Protein AF-Q4RBC7-F1 (afdb_monomer_lite)

Foldseek 3Di:
DLLVVLVVVQVVCCVPVNNVSNLVSLVVCLVPDPLVSNLVSLLVNLVSCVVVVNNVVSLVSLLVNLLSAQCVPNVVSLVSVLVSCVVPNDPVSNVVSVVSNVVSNVVVVVVVVVVVVVVVVVVVVVVPD

InterPro domains:
  IPR011990 Tetratricopeptide-like helical domain superfamily [G3DSA:1.25.40.10] (3-126)
  IPR011990 Tetratricopeptide-like helical domain superfamily [SSF48452] (22-99)
  IPR045075 Pre-mRNA-splicing factor Syf1-like [PTHR11246] (4-116)
  IPR055430 Pre-mRNA-splicing factor Syf1/CRNKL1-like, C-terminal HAT-repeats domain [PF23231] (1-124)

Organism: Tetraodon nigroviridis (NCBI:txid99883)

pLDDT: mean 92.46, std 9.61, range [46.31, 98.44]

Sequence (129 aa):
ERHHMFNIDIKRAAEIYGVTYTREIYQKAIEVLPDEHARDMCLRFSDMESKLGEIDRARAIYSYCSQICDPRVTATFWQTWKEFEIRHGNEDTIREMLRIKRSVQATYNTQVNFMSSQMLKATTSSTGT

Secondary structure (DSSP, 8-state):
-HHHHHHHHHHHHHHHH-GGGHHHHHHHHHHHS-HHHHHHHHHHHHHHHHHTT-HHHHHHHHHHHGGG--TTT-HHHHHHHHHHHHHH--HHHHHHHHHHHHHHHHHHHHHHHHHHHHHHHHHHHHT--

Structure (mmCIF, N/CA/C/O backbone):
data_AF-Q4RBC7-F1
#
_entry.id   AF-Q4RBC7-F1
#
loop_
_atom_site.group_PDB
_atom_site.id
_atom_site.type_symbol
_atom_site.label_atom_id
_atom_site.label_alt_id
_atom_site.label_comp_id
_atom_site.label_asym_id
_atom_site.label_entity_id
_atom_site.label_seq_id
_atom_site.pdbx_PDB_ins_code
_atom_site.Cartn_x
_atom_site.Cartn_y
_atom_site.Cartn_z
_atom_site.occupancy
_atom_site.B_iso_or_equiv
_atom_site.auth_seq_id
_atom_site.auth_comp_id
_atom_site.auth_asym_id
_atom_site.auth_atom_id
_atom_site.pdbx_PDB_model_num
ATOM 1 N N . GLU A 1 1 ? 16.773 -11.878 10.637 1.00 78.88 1 GLU A N 1
ATOM 2 C CA . GLU A 1 1 ? 16.959 -12.927 9.604 1.00 78.88 1 GLU A CA 1
ATOM 3 C C . GLU A 1 1 ? 16.106 -12.734 8.343 1.00 78.88 1 GLU A C 1
ATOM 5 O O . GLU A 1 1 ? 16.631 -12.213 7.367 1.00 78.88 1 GLU A O 1
ATOM 10 N N . ARG A 1 2 ? 14.800 -13.062 8.322 1.00 87.19 2 ARG A N 1
ATOM 11 C CA . ARG A 1 2 ? 14.004 -13.064 7.065 1.00 87.19 2 ARG A CA 1
ATOM 12 C C . ARG A 1 2 ? 13.857 -11.695 6.388 1.00 87.19 2 ARG A C 1
ATOM 14 O O . ARG A 1 2 ? 14.072 -11.591 5.188 1.00 87.19 2 ARG A O 1
ATOM 21 N N . HIS A 1 3 ? 13.557 -10.641 7.150 1.00 89.75 3 HIS A N 1
ATOM 22 C CA . HIS A 1 3 ? 13.470 -9.272 6.619 1.00 89.75 3 HIS A CA 1
ATOM 23 C C . HIS A 1 3 ? 14.791 -8.810 5.977 1.00 89.75 3 HIS A C 1
ATOM 25 O O . HIS A 1 3 ? 14.796 -8.189 4.917 1.00 89.75 3 HIS A O 1
ATOM 31 N N . HIS A 1 4 ? 15.929 -9.144 6.591 1.00 92.88 4 HIS A N 1
ATOM 32 C CA . HIS A 1 4 ? 17.243 -8.798 6.052 1.00 92.88 4 HIS A CA 1
ATOM 33 C C . HIS A 1 4 ? 17.533 -9.538 4.739 1.00 92.88 4 HIS A C 1
ATOM 35 O O . HIS A 1 4 ? 18.005 -8.915 3.791 1.00 92.88 4 HIS A O 1
ATOM 41 N N . MET A 1 5 ? 17.167 -10.823 4.653 1.00 94.25 5 MET A N 1
ATOM 42 C CA . MET A 1 5 ? 17.298 -11.605 3.420 1.00 94.25 5 MET A CA 1
ATOM 43 C C . MET A 1 5 ? 16.509 -10.978 2.265 1.00 94.25 5 MET A C 1
ATOM 45 O O . MET A 1 5 ? 17.089 -10.705 1.220 1.00 94.25 5 MET A O 1
ATOM 49 N N . PHE A 1 6 ? 15.234 -10.629 2.482 1.00 95.88 6 PHE A N 1
ATOM 50 C CA . PHE A 1 6 ? 14.428 -9.965 1.450 1.00 95.8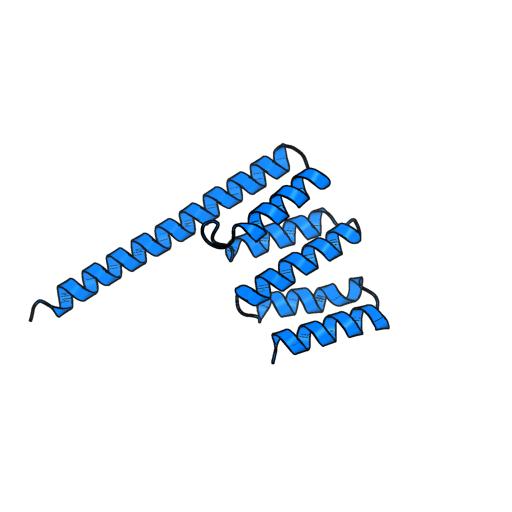8 6 PHE A CA 1
ATOM 51 C C . PHE A 1 6 ? 15.049 -8.652 0.969 1.00 95.88 6 PHE A C 1
ATOM 53 O O . PHE A 1 6 ? 15.010 -8.353 -0.218 1.00 95.88 6 PHE A O 1
ATOM 60 N N . ASN A 1 7 ? 15.666 -7.877 1.862 1.00 94.62 7 ASN A N 1
ATOM 61 C CA . ASN A 1 7 ? 16.353 -6.648 1.471 1.00 94.62 7 ASN A CA 1
ATOM 62 C C . ASN A 1 7 ? 17.559 -6.904 0.560 1.00 94.62 7 ASN A C 1
ATOM 64 O O . ASN A 1 7 ? 17.760 -6.167 -0.408 1.00 94.62 7 ASN A O 1
ATOM 68 N N . ILE A 1 8 ? 18.344 -7.943 0.853 1.00 96.25 8 ILE A N 1
ATOM 69 C CA . ILE A 1 8 ? 19.460 -8.361 -0.002 1.00 96.25 8 ILE A CA 1
ATOM 70 C C . ILE A 1 8 ? 18.930 -8.849 -1.353 1.00 96.25 8 ILE A C 1
ATOM 72 O O . ILE A 1 8 ? 19.448 -8.435 -2.390 1.00 96.25 8 ILE A O 1
ATOM 76 N N . ASP A 1 9 ? 17.882 -9.674 -1.345 1.00 94.31 9 ASP A N 1
ATOM 77 C CA . ASP A 1 9 ? 17.290 -10.248 -2.553 1.00 94.31 9 ASP A CA 1
ATOM 78 C C . ASP A 1 9 ? 16.700 -9.170 -3.463 1.00 94.31 9 ASP A C 1
ATOM 80 O O . ASP A 1 9 ? 16.978 -9.174 -4.658 1.00 94.31 9 ASP A O 1
ATOM 84 N N . ILE A 1 10 ? 15.962 -8.201 -2.909 1.00 96.19 10 ILE A N 1
ATOM 85 C CA . ILE A 1 10 ? 15.418 -7.060 -3.661 1.00 96.19 10 ILE A CA 1
ATOM 86 C C . ILE A 1 10 ? 16.551 -6.264 -4.308 1.00 96.19 10 ILE A C 1
ATOM 88 O O . ILE A 1 10 ? 16.485 -5.965 -5.499 1.00 96.19 10 ILE A O 1
ATOM 92 N N . LYS A 1 11 ? 17.602 -5.938 -3.544 1.00 95.56 11 LYS A N 1
ATOM 93 C CA . LYS A 1 11 ? 18.735 -5.161 -4.059 1.00 95.56 11 LYS A CA 1
ATOM 94 C C . LYS A 1 11 ? 19.437 -5.901 -5.197 1.00 95.56 11 LYS A C 1
ATOM 96 O O . LYS A 1 11 ? 19.624 -5.340 -6.272 1.00 95.56 11 LYS A O 1
ATOM 101 N N . ARG A 1 12 ? 19.769 -7.175 -4.983 1.00 96.12 12 ARG A N 1
ATOM 102 C CA . ARG A 1 12 ? 20.446 -8.010 -5.980 1.00 96.12 12 ARG A CA 1
ATOM 103 C C . ARG A 1 12 ? 19.584 -8.219 -7.224 1.00 96.12 12 ARG A C 1
ATOM 105 O O . ARG A 1 12 ? 20.087 -8.131 -8.338 1.00 96.12 12 ARG A O 1
ATOM 112 N N . ALA A 1 13 ? 18.294 -8.487 -7.051 1.00 95.44 13 ALA A N 1
ATOM 113 C CA . ALA A 1 13 ? 17.375 -8.672 -8.164 1.00 95.44 13 ALA A CA 1
ATOM 114 C C . ALA A 1 13 ? 17.211 -7.394 -8.993 1.00 95.44 13 ALA A C 1
ATOM 116 O O . ALA A 1 13 ? 17.225 -7.470 -10.219 1.00 95.44 13 ALA A O 1
ATOM 117 N N . ALA A 1 14 ? 17.127 -6.229 -8.342 1.00 95.50 14 ALA A N 1
ATOM 118 C CA . ALA A 1 14 ? 17.084 -4.944 -9.029 1.00 95.50 14 ALA A CA 1
ATOM 119 C C . ALA A 1 14 ? 18.354 -4.687 -9.857 1.00 95.50 14 ALA A C 1
ATOM 121 O O . ALA A 1 14 ? 18.251 -4.190 -10.975 1.00 95.50 14 ALA A O 1
ATOM 122 N N . GLU A 1 15 ? 19.530 -5.047 -9.329 1.00 95.38 15 GLU A N 1
ATOM 123 C CA . GLU A 1 15 ? 20.824 -4.879 -10.005 1.00 95.38 15 GLU A CA 1
ATOM 124 C C . GLU A 1 15 ? 21.004 -5.826 -11.205 1.00 95.38 15 GLU A C 1
ATOM 126 O O . GLU A 1 15 ? 21.527 -5.408 -12.234 1.00 95.38 15 GLU A O 1
ATOM 131 N N . ILE A 1 16 ? 20.575 -7.090 -11.093 1.00 95.62 16 ILE A N 1
ATOM 132 C CA . ILE A 1 16 ? 20.821 -8.118 -12.122 1.00 95.62 16 ILE A CA 1
ATOM 133 C C . ILE A 1 16 ? 19.708 -8.162 -13.175 1.00 95.62 16 ILE A C 1
ATOM 135 O O . ILE A 1 16 ? 19.985 -8.282 -14.367 1.00 95.62 16 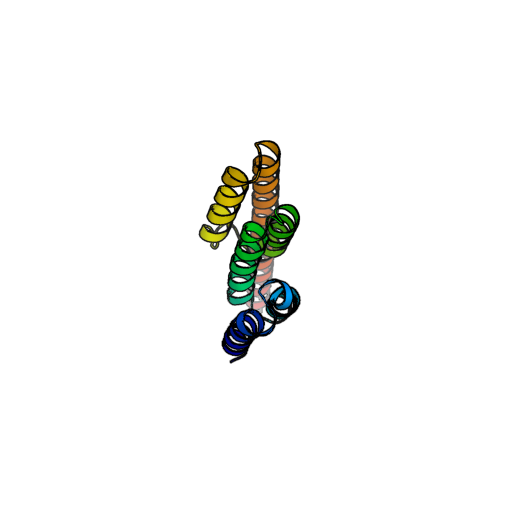ILE A O 1
ATOM 139 N N . TYR A 1 17 ? 18.449 -8.101 -12.740 1.00 94.50 17 TYR A N 1
ATOM 140 C CA . TYR A 1 17 ? 17.276 -8.364 -13.583 1.00 94.50 17 TYR A CA 1
ATOM 141 C C . TYR A 1 17 ? 16.404 -7.124 -13.805 1.00 94.50 17 TYR A C 1
ATOM 143 O O . TYR A 1 17 ? 15.479 -7.155 -14.615 1.00 94.50 17 TYR A O 1
ATOM 151 N N . GLY A 1 18 ? 16.698 -6.027 -13.106 1.00 93.56 18 GLY A N 1
ATOM 152 C CA . GLY A 1 18 ? 15.920 -4.799 -13.149 1.00 93.56 18 GLY A CA 1
ATOM 153 C C . GLY A 1 18 ? 14.818 -4.741 -12.091 1.00 93.56 18 GLY A C 1
ATOM 154 O O . GLY A 1 18 ? 14.389 -5.734 -11.501 1.00 93.56 18 GLY A O 1
ATOM 155 N N . VAL A 1 19 ? 14.343 -3.522 -11.845 1.00 93.19 19 VAL A N 1
ATOM 156 C CA . VAL A 1 19 ? 13.420 -3.210 -10.746 1.00 93.19 19 VAL A CA 1
ATOM 157 C C . VAL A 1 19 ? 12.064 -3.919 -10.866 1.00 93.19 19 VAL A C 1
ATOM 159 O O . VAL A 1 19 ? 11.478 -4.297 -9.856 1.00 93.19 19 VAL A O 1
ATOM 162 N N . THR A 1 20 ? 11.583 -4.195 -12.080 1.00 93.44 20 THR A N 1
ATOM 163 C CA . THR A 1 20 ? 10.308 -4.897 -12.302 1.00 93.44 20 THR A CA 1
ATOM 164 C C . THR A 1 20 ? 10.338 -6.348 -11.823 1.00 93.44 20 THR A C 1
ATOM 166 O O . THR A 1 20 ? 9.308 -6.856 -11.387 1.00 93.44 20 THR A O 1
ATOM 169 N N . TYR A 1 21 ? 11.504 -7.003 -11.825 1.00 95.06 21 TYR A N 1
ATOM 170 C CA . TYR A 1 21 ? 11.653 -8.371 -11.320 1.00 95.06 21 TYR A CA 1
ATOM 171 C C . TYR A 1 21 ? 11.481 -8.451 -9.793 1.00 95.06 21 TYR A C 1
ATOM 173 O O . TYR A 1 21 ? 11.131 -9.494 -9.247 1.00 95.06 21 TYR A O 1
ATOM 181 N N . THR A 1 22 ? 11.663 -7.334 -9.080 1.00 96.38 22 THR A N 1
ATOM 182 C CA . THR A 1 22 ? 11.531 -7.299 -7.614 1.00 96.38 22 THR A CA 1
ATOM 183 C C . THR A 1 22 ? 10.086 -7.428 -7.119 1.00 96.38 22 THR A C 1
ATOM 185 O O . THR A 1 22 ? 9.879 -7.676 -5.933 1.00 96.38 22 THR A O 1
ATOM 188 N N . ARG A 1 23 ? 9.085 -7.325 -8.007 1.00 97.19 23 ARG A N 1
ATOM 189 C CA . ARG A 1 23 ? 7.646 -7.413 -7.687 1.00 97.19 23 ARG A CA 1
ATOM 190 C C . ARG A 1 23 ? 7.282 -8.682 -6.924 1.00 97.19 23 ARG A C 1
ATOM 192 O O . ARG A 1 23 ? 6.671 -8.603 -5.863 1.00 97.19 23 ARG A O 1
ATOM 199 N N . GLU A 1 24 ? 7.714 -9.829 -7.436 1.00 96.00 24 GLU A N 1
ATOM 200 C CA . GLU A 1 24 ? 7.456 -11.140 -6.826 1.00 96.00 24 GLU A CA 1
ATOM 201 C C . GLU A 1 24 ? 8.103 -11.249 -5.439 1.00 96.00 24 GLU A C 1
ATOM 203 O O . GLU A 1 24 ? 7.551 -11.834 -4.507 1.00 96.00 24 GLU A O 1
ATOM 208 N N . ILE A 1 25 ? 9.277 -10.630 -5.275 1.00 96.81 25 ILE A N 1
ATOM 209 C CA . ILE A 1 25 ? 10.01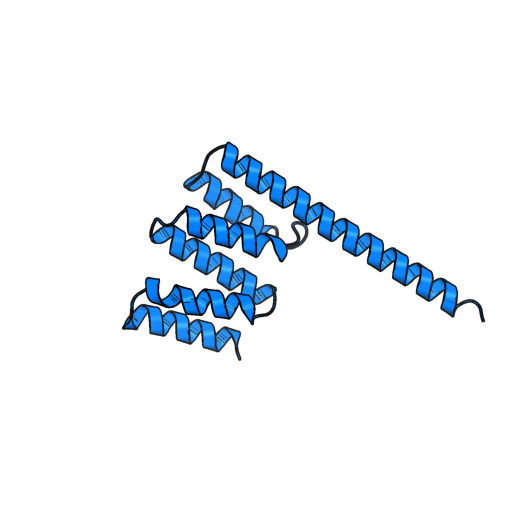0 -10.623 -4.008 1.00 96.81 25 ILE A CA 1
ATOM 210 C C . ILE A 1 25 ? 9.267 -9.764 -2.981 1.00 96.81 25 ILE A C 1
ATOM 212 O O . ILE A 1 25 ? 9.110 -10.193 -1.839 1.00 96.81 25 ILE A O 1
ATOM 216 N N . TYR A 1 26 ? 8.764 -8.594 -3.385 1.00 97.50 26 TYR A N 1
ATOM 217 C CA . TYR A 1 26 ? 7.938 -7.738 -2.533 1.00 97.50 26 TYR A CA 1
ATOM 218 C C . TYR A 1 26 ? 6.642 -8.425 -2.103 1.00 97.50 26 TYR A C 1
ATOM 220 O O . TYR A 1 26 ? 6.335 -8.425 -0.914 1.00 97.50 26 TYR A O 1
ATOM 228 N N . GLN A 1 27 ? 5.908 -9.041 -3.032 1.00 96.44 27 GLN A N 1
ATOM 229 C CA . GLN A 1 27 ? 4.670 -9.762 -2.718 1.00 96.44 27 GLN A CA 1
ATOM 230 C C . GLN A 1 27 ? 4.922 -10.872 -1.697 1.00 96.44 27 GLN A C 1
ATOM 232 O O . GLN A 1 27 ? 4.303 -10.893 -0.634 1.00 96.44 27 GLN A O 1
ATOM 237 N N . LYS A 1 28 ? 5.927 -11.716 -1.952 1.00 96.81 28 LYS A N 1
ATOM 238 C CA . LYS A 1 28 ? 6.311 -12.778 -1.023 1.00 96.81 28 LYS A CA 1
ATOM 239 C C . LYS A 1 28 ? 6.747 -12.231 0.335 1.00 96.81 28 LYS A C 1
ATOM 241 O O . LYS A 1 28 ? 6.429 -12.826 1.360 1.00 96.81 28 LYS A O 1
ATOM 246 N N . ALA A 1 29 ? 7.475 -11.115 0.367 1.00 96.19 29 ALA A N 1
ATOM 247 C CA . ALA A 1 29 ? 7.887 -10.479 1.613 1.00 96.19 29 ALA A CA 1
ATOM 248 C C . ALA A 1 29 ? 6.674 -10.005 2.427 1.00 96.19 29 ALA A C 1
ATOM 250 O O . ALA A 1 29 ? 6.616 -10.248 3.629 1.00 96.19 29 ALA A O 1
ATOM 251 N N . ILE A 1 30 ? 5.694 -9.382 1.775 1.00 96.06 30 ILE A N 1
ATOM 252 C CA . ILE A 1 30 ? 4.470 -8.877 2.407 1.00 96.06 30 ILE A CA 1
ATOM 253 C C . ILE A 1 30 ? 3.627 -10.014 3.005 1.00 96.06 30 ILE A C 1
ATOM 255 O O . ILE A 1 30 ? 3.030 -9.832 4.061 1.00 96.06 30 ILE A O 1
ATOM 259 N N . GLU A 1 31 ? 3.600 -11.186 2.370 1.00 94.88 31 GLU A N 1
ATOM 260 C CA . GLU A 1 31 ? 2.838 -12.346 2.853 1.00 94.88 31 GLU A CA 1
ATOM 261 C C . GLU A 1 31 ? 3.458 -13.027 4.080 1.00 94.88 31 GLU A C 1
ATOM 263 O O . GLU A 1 31 ? 2.739 -13.569 4.918 1.00 94.88 31 GLU A O 1
ATOM 268 N N . VAL A 1 32 ? 4.792 -13.055 4.183 1.00 95.12 32 VAL A N 1
ATOM 269 C CA . VAL A 1 32 ? 5.486 -13.880 5.193 1.00 95.12 32 VAL A CA 1
ATOM 270 C C . VAL A 1 32 ? 6.075 -13.090 6.356 1.00 95.12 32 VAL A C 1
ATOM 272 O O . VAL A 1 32 ? 6.494 -13.692 7.349 1.00 95.12 32 VAL A O 1
ATOM 275 N N . LEU A 1 33 ? 6.221 -11.773 6.212 1.00 94.31 33 LEU A N 1
ATOM 276 C CA . LEU A 1 33 ? 6.812 -10.927 7.240 1.00 94.31 33 LEU A CA 1
ATOM 277 C C . LEU A 1 33 ? 5.757 -10.479 8.263 1.00 94.31 33 LEU A C 1
ATOM 279 O O . LEU A 1 33 ? 4.594 -10.314 7.910 1.00 94.31 33 LEU A O 1
ATOM 283 N N . PRO A 1 34 ? 6.156 -10.228 9.523 1.00 95.44 34 PRO A N 1
ATOM 284 C CA . PRO A 1 34 ? 5.280 -9.589 10.502 1.00 95.44 34 PRO A CA 1
ATOM 285 C C . PRO A 1 34 ? 4.795 -8.216 10.021 1.00 95.44 34 PRO A C 1
ATOM 287 O O . PRO A 1 34 ? 5.533 -7.527 9.313 1.00 95.44 34 PRO A O 1
ATOM 290 N N . ASP A 1 35 ? 3.619 -7.787 10.486 1.00 93.62 35 ASP A N 1
ATOM 291 C CA . ASP A 1 35 ? 2.929 -6.558 10.059 1.00 93.62 35 ASP A CA 1
ATOM 292 C C . ASP A 1 35 ? 3.824 -5.311 10.003 1.00 93.62 35 ASP A C 1
ATOM 294 O O . ASP A 1 35 ? 3.702 -4.496 9.089 1.00 93.62 35 ASP A O 1
ATOM 298 N N . GLU A 1 36 ? 4.748 -5.154 10.955 1.00 92.25 36 GLU A N 1
ATOM 299 C CA . GLU A 1 36 ? 5.695 -4.032 10.978 1.00 92.25 36 GLU A CA 1
ATOM 300 C C . GLU A 1 36 ? 6.592 -4.007 9.731 1.00 92.25 36 GLU A C 1
ATOM 302 O O . GLU A 1 36 ? 6.711 -2.979 9.063 1.00 92.25 36 GLU A O 1
ATOM 307 N N . HIS A 1 37 ? 7.192 -5.145 9.385 1.00 94.94 37 HIS A N 1
ATOM 308 C CA . HIS A 1 37 ? 8.073 -5.268 8.226 1.00 94.94 37 HIS A CA 1
ATOM 309 C C . HIS A 1 37 ? 7.291 -5.391 6.915 1.00 94.94 37 HIS A C 1
ATOM 311 O O . HIS A 1 37 ? 7.735 -4.878 5.891 1.00 94.94 37 HIS A O 1
ATOM 317 N N . ALA A 1 38 ? 6.117 -6.027 6.934 1.00 95.44 38 ALA A N 1
ATOM 318 C CA . ALA A 1 38 ? 5.227 -6.072 5.780 1.00 95.44 38 ALA A CA 1
ATOM 319 C C . ALA A 1 38 ? 4.788 -4.656 5.371 1.00 95.44 38 ALA A C 1
ATOM 321 O O . ALA A 1 38 ? 4.784 -4.331 4.186 1.00 95.44 38 ALA A O 1
ATOM 322 N N . ARG A 1 39 ? 4.515 -3.773 6.341 1.00 96.19 39 ARG A N 1
ATOM 323 C CA . ARG A 1 39 ? 4.194 -2.362 6.084 1.00 96.19 39 ARG A CA 1
ATOM 324 C C . ARG A 1 39 ? 5.346 -1.598 5.430 1.00 96.19 39 ARG A C 1
ATOM 326 O O . ARG A 1 39 ? 5.095 -0.851 4.486 1.00 96.19 39 ARG A O 1
ATOM 333 N N . ASP A 1 40 ? 6.585 -1.781 5.896 1.00 95.94 40 ASP A N 1
ATOM 334 C CA . ASP A 1 40 ? 7.769 -1.190 5.244 1.00 95.94 40 ASP A CA 1
ATOM 335 C C . ASP A 1 40 ? 7.890 -1.654 3.784 1.00 95.94 40 ASP A C 1
ATOM 337 O O . ASP A 1 40 ? 8.060 -0.840 2.872 1.00 95.94 40 ASP A O 1
ATOM 341 N N . MET A 1 41 ? 7.709 -2.959 3.552 1.00 97.44 41 MET A N 1
ATOM 342 C CA . MET A 1 41 ? 7.735 -3.539 2.210 1.00 97.44 41 MET A CA 1
ATOM 343 C C . MET A 1 41 ? 6.633 -2.966 1.322 1.00 97.44 41 MET A C 1
ATOM 345 O O . MET A 1 41 ? 6.927 -2.575 0.197 1.00 97.44 41 MET A O 1
ATOM 349 N N . CYS A 1 42 ? 5.402 -2.833 1.823 1.00 97.75 42 CYS A N 1
ATOM 350 C CA . CYS A 1 42 ? 4.302 -2.197 1.099 1.00 97.75 42 CYS A CA 1
ATOM 351 C C . CYS A 1 42 ? 4.625 -0.751 0.707 1.00 97.75 42 CYS A C 1
ATOM 353 O O . CYS A 1 42 ? 4.423 -0.381 -0.443 1.00 97.75 42 CYS A O 1
ATOM 355 N N . LEU A 1 43 ? 5.150 0.067 1.627 1.00 97.69 43 LEU A N 1
ATOM 356 C CA . LEU A 1 43 ? 5.476 1.469 1.338 1.00 97.69 43 LEU A CA 1
ATOM 357 C C . LEU A 1 43 ? 6.531 1.591 0.235 1.00 97.69 43 LEU A C 1
ATOM 359 O O . LEU A 1 43 ? 6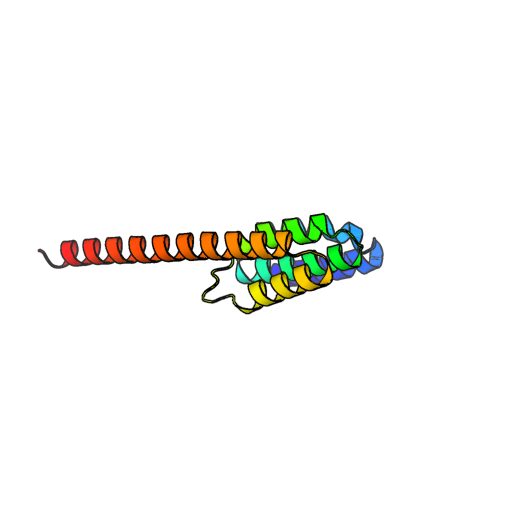.364 2.366 -0.708 1.00 97.69 43 LEU A O 1
ATOM 363 N N . ARG A 1 44 ? 7.597 0.792 0.320 1.00 97.56 44 ARG A N 1
ATOM 364 C CA . ARG A 1 44 ? 8.657 0.763 -0.696 1.00 97.56 44 ARG A CA 1
ATOM 365 C C . ARG A 1 44 ? 8.162 0.206 -2.024 1.00 97.56 44 ARG A C 1
ATOM 367 O O . ARG A 1 44 ? 8.556 0.708 -3.073 1.00 97.56 44 ARG A O 1
ATOM 374 N N . PHE A 1 45 ? 7.285 -0.793 -1.983 1.00 98.06 45 PHE A N 1
ATOM 375 C CA . PHE A 1 45 ? 6.699 -1.382 -3.177 1.00 98.06 45 PHE A CA 1
ATOM 376 C C . PHE A 1 45 ? 5.769 -0.390 -3.892 1.00 98.06 45 PHE A C 1
ATOM 378 O O . PHE A 1 45 ? 5.891 -0.197 -5.100 1.00 98.06 45 PHE A O 1
ATOM 385 N N . SER A 1 46 ? 4.917 0.319 -3.146 1.00 98.00 46 SER A N 1
ATOM 386 C CA . SER A 1 46 ? 4.077 1.393 -3.682 1.00 98.00 46 SER A CA 1
ATOM 387 C C . SER A 1 46 ? 4.903 2.519 -4.302 1.00 98.00 46 SER A C 1
ATOM 389 O O . SER A 1 46 ? 4.568 2.993 -5.386 1.00 98.00 46 SER A O 1
ATOM 391 N N . ASP A 1 47 ? 5.981 2.959 -3.644 1.00 97.50 47 ASP A N 1
ATOM 392 C CA . ASP A 1 47 ? 6.874 3.999 -4.174 1.00 97.50 47 ASP A CA 1
ATOM 393 C C . ASP A 1 47 ? 7.568 3.547 -5.467 1.00 97.50 47 ASP A C 1
ATOM 395 O O . ASP A 1 47 ? 7.624 4.298 -6.442 1.00 97.50 47 ASP A O 1
ATOM 399 N N . MET A 1 48 ? 8.026 2.295 -5.512 1.00 97.56 48 MET A N 1
ATOM 400 C CA . MET A 1 48 ? 8.612 1.698 -6.708 1.00 97.56 48 MET A CA 1
ATOM 401 C C . MET A 1 48 ? 7.617 1.660 -7.879 1.00 97.56 48 MET A C 1
ATOM 403 O O . MET A 1 48 ? 7.955 2.128 -8.964 1.00 97.56 48 MET A O 1
ATOM 407 N N . GLU A 1 49 ? 6.392 1.156 -7.681 1.00 98.25 49 GLU A N 1
ATOM 408 C CA . GLU A 1 49 ? 5.361 1.145 -8.735 1.00 98.25 49 GLU A CA 1
ATOM 409 C C . GLU A 1 49 ? 4.984 2.569 -9.168 1.00 98.25 49 GLU A C 1
ATOM 411 O O . GLU A 1 49 ? 4.863 2.842 -10.361 1.00 98.25 49 GLU A O 1
ATOM 416 N N . SER A 1 50 ? 4.905 3.513 -8.224 1.00 97.38 50 SER A N 1
ATOM 417 C CA . SER A 1 50 ? 4.638 4.925 -8.533 1.00 97.38 50 SER A CA 1
ATOM 418 C C . SER A 1 50 ? 5.718 5.524 -9.438 1.00 97.38 50 SER A C 1
ATOM 420 O O . SER A 1 50 ? 5.404 6.225 -10.398 1.00 97.38 50 SER A O 1
ATOM 422 N N . LYS A 1 51 ? 6.996 5.221 -9.172 1.00 96.12 51 LYS A N 1
ATOM 423 C CA . LYS A 1 51 ? 8.140 5.668 -9.987 1.00 96.12 51 LYS A CA 1
ATOM 424 C C . LYS A 1 51 ? 8.182 5.028 -11.373 1.00 96.12 51 LYS A C 1
ATOM 426 O O . LYS A 1 51 ? 8.739 5.624 -12.289 1.00 96.12 51 LYS A O 1
ATOM 431 N N . LEU A 1 52 ? 7.589 3.846 -11.532 1.00 96.38 52 LEU A N 1
ATOM 432 C CA . LEU A 1 52 ? 7.404 3.190 -12.828 1.00 96.38 52 LEU A CA 1
ATOM 433 C C . LEU A 1 52 ? 6.186 3.722 -13.602 1.00 96.38 52 LEU A C 1
ATOM 435 O O . LEU A 1 52 ? 5.976 3.316 -14.740 1.00 96.38 52 LEU A O 1
ATOM 439 N N . GLY A 1 53 ? 5.399 4.628 -13.011 1.00 96.81 53 GLY A N 1
ATOM 440 C CA . GLY A 1 53 ? 4.162 5.150 -13.600 1.00 96.81 53 GLY A CA 1
A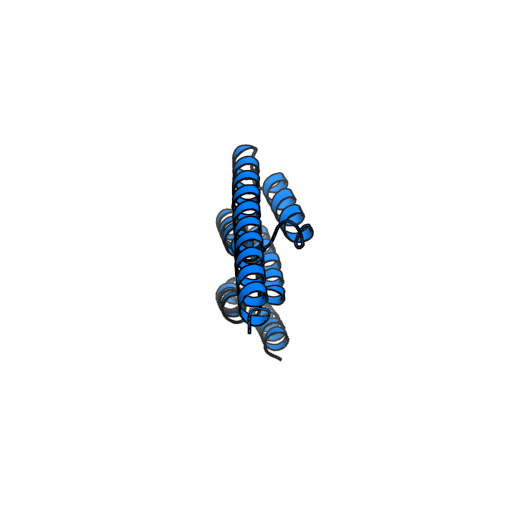TOM 441 C C . GLY A 1 53 ? 2.940 4.250 -13.388 1.00 96.81 53 GLY A C 1
ATOM 442 O O . GLY A 1 53 ? 1.851 4.577 -13.851 1.00 96.81 53 GLY A O 1
ATOM 443 N N . GLU A 1 54 ? 3.082 3.155 -12.643 1.00 98.00 54 GLU A N 1
ATOM 444 C CA . GLU A 1 54 ? 2.039 2.160 -12.372 1.00 98.00 54 GLU A CA 1
ATOM 445 C C . GLU A 1 54 ? 1.166 2.590 -11.179 1.00 98.00 54 GLU A C 1
ATOM 447 O O . GLU A 1 54 ? 1.110 1.938 -10.130 1.00 98.00 54 GLU A O 1
ATOM 452 N N . ILE A 1 55 ? 0.489 3.735 -11.320 1.00 98.06 55 ILE A N 1
ATOM 453 C CA . ILE A 1 55 ? -0.245 4.400 -10.228 1.00 98.06 55 ILE A CA 1
ATOM 454 C C . ILE A 1 55 ? -1.355 3.512 -9.652 1.00 98.06 55 ILE A C 1
ATOM 456 O O . ILE A 1 55 ? -1.535 3.455 -8.433 1.00 98.06 55 ILE A O 1
ATOM 460 N N . ASP A 1 56 ? -2.075 2.774 -10.495 1.00 97.94 56 ASP A N 1
ATOM 461 C CA . ASP A 1 56 ? -3.158 1.901 -10.033 1.00 97.94 56 ASP A CA 1
ATOM 462 C C . ASP A 1 56 ? -2.637 0.720 -9.211 1.00 97.94 56 ASP A C 1
ATOM 464 O O . ASP A 1 56 ? -3.247 0.339 -8.209 1.00 97.94 56 ASP A O 1
ATOM 468 N N . ARG A 1 57 ? -1.456 0.194 -9.558 1.00 97.75 57 ARG A N 1
ATOM 469 C CA . ARG A 1 57 ? -0.804 -0.863 -8.777 1.00 97.75 57 ARG A CA 1
ATOM 470 C C . ARG A 1 57 ? -0.307 -0.327 -7.441 1.00 97.75 57 ARG A C 1
ATOM 472 O O . ARG A 1 57 ? -0.557 -0.956 -6.416 1.00 97.75 57 ARG A O 1
ATOM 479 N N . ALA A 1 58 ? 0.301 0.860 -7.425 1.00 98.25 58 ALA A N 1
ATOM 480 C CA . ALA A 1 58 ? 0.679 1.530 -6.181 1.00 98.25 58 ALA A CA 1
ATOM 481 C C . ALA A 1 58 ? -0.532 1.736 -5.251 1.00 98.25 58 ALA A C 1
ATOM 483 O O . ALA A 1 58 ? -0.466 1.438 -4.057 1.00 98.25 58 ALA A O 1
ATOM 484 N N . ARG A 1 59 ? -1.676 2.167 -5.797 1.00 98.25 59 ARG A N 1
ATOM 485 C CA . ARG A 1 59 ? -2.920 2.357 -5.035 1.00 98.25 59 ARG A CA 1
ATOM 486 C C . ARG A 1 59 ? -3.497 1.047 -4.495 1.00 98.25 59 ARG A C 1
ATOM 488 O O . ARG A 1 59 ? -3.982 1.016 -3.360 1.00 98.25 59 ARG A O 1
ATOM 495 N N . ALA A 1 60 ? -3.416 -0.037 -5.265 1.00 98.12 60 ALA A N 1
ATOM 496 C CA . ALA A 1 60 ? -3.810 -1.365 -4.802 1.00 98.12 60 ALA A CA 1
ATOM 497 C C . ALA A 1 60 ? -2.948 -1.828 -3.613 1.00 98.12 60 ALA A C 1
ATOM 499 O O . ALA A 1 60 ? -3.489 -2.324 -2.624 1.00 98.12 60 ALA A O 1
ATOM 500 N N . ILE A 1 61 ? -1.632 -1.588 -3.658 1.00 98.25 61 ILE A N 1
ATOM 501 C CA . ILE A 1 61 ? -0.711 -1.918 -2.557 1.00 98.25 61 ILE A CA 1
ATOM 502 C C . ILE A 1 61 ? -1.038 -1.094 -1.303 1.00 98.25 61 ILE A C 1
ATOM 504 O O . ILE A 1 61 ? -1.114 -1.657 -0.210 1.00 98.25 61 ILE A O 1
ATOM 508 N N . TYR A 1 62 ? -1.307 0.212 -1.433 1.00 98.44 62 TYR A N 1
ATOM 509 C CA . TYR A 1 62 ? -1.765 1.026 -0.299 1.00 98.44 62 TYR A CA 1
ATOM 510 C C . TYR A 1 62 ? -3.073 0.496 0.303 1.00 98.44 62 TYR A C 1
ATOM 512 O O . TYR A 1 62 ? -3.190 0.361 1.522 1.00 98.44 62 TYR A O 1
ATOM 520 N N . SER A 1 63 ? -4.040 0.139 -0.543 1.00 97.81 63 SER A N 1
ATOM 521 C CA . SER A 1 63 ? -5.330 -0.398 -0.101 1.00 97.81 63 SER A CA 1
ATOM 522 C C . SER A 1 63 ? -5.170 -1.723 0.646 1.00 97.81 63 SER A C 1
ATOM 524 O O . SER A 1 63 ? -5.780 -1.905 1.699 1.00 97.81 63 SER A O 1
ATOM 526 N N . TYR A 1 64 ? -4.301 -2.614 0.165 1.00 97.38 64 TYR A N 1
ATOM 527 C CA . TYR A 1 64 ? -3.952 -3.852 0.859 1.00 97.38 64 TYR A CA 1
ATOM 528 C C . TYR A 1 64 ? -3.288 -3.570 2.214 1.00 97.38 64 TYR A C 1
ATOM 530 O O . TYR A 1 64 ? -3.757 -4.033 3.253 1.00 97.38 64 TYR A O 1
ATOM 538 N N . CYS A 1 65 ? -2.244 -2.737 2.222 1.00 97.38 65 CYS A N 1
ATOM 539 C CA . CYS A 1 65 ? -1.494 -2.403 3.430 1.00 97.38 65 CYS A CA 1
ATOM 540 C C . CYS A 1 65 ? -2.371 -1.741 4.503 1.00 97.38 65 CYS A C 1
ATOM 542 O O . CYS A 1 65 ? -2.119 -1.899 5.696 1.00 97.38 65 CYS A O 1
ATOM 544 N N . SER A 1 66 ? -3.432 -1.035 4.101 1.00 97.25 66 SER A N 1
ATOM 545 C CA . SER A 1 66 ? -4.355 -0.380 5.029 1.00 97.25 66 SER A CA 1
ATOM 546 C C . SER A 1 66 ? -5.022 -1.334 6.027 1.00 97.25 66 SER A C 1
ATOM 548 O O . SER A 1 66 ? -5.349 -0.914 7.135 1.00 97.25 66 SER A O 1
ATOM 550 N N . GLN A 1 67 ? -5.170 -2.617 5.674 1.00 95.12 67 GLN A N 1
ATOM 551 C CA . GLN A 1 67 ? -5.808 -3.630 6.522 1.00 95.12 67 GLN A CA 1
ATOM 552 C C . GLN A 1 67 ? -4.988 -3.970 7.777 1.00 95.12 67 GLN A C 1
ATOM 554 O O . GLN A 1 67 ? -5.557 -4.416 8.768 1.00 95.12 67 GLN A O 1
ATOM 559 N N . ILE A 1 68 ? -3.675 -3.719 7.750 1.00 94.12 68 ILE A N 1
ATOM 560 C CA . ILE A 1 68 ? -2.734 -3.962 8.862 1.00 94.12 68 ILE A CA 1
ATOM 561 C C . ILE A 1 68 ? -2.207 -2.649 9.478 1.00 94.12 68 ILE A C 1
ATOM 563 O O . ILE A 1 68 ? -1.166 -2.603 10.149 1.00 94.12 68 ILE A O 1
ATOM 567 N N . CYS A 1 69 ? -2.900 -1.539 9.211 1.00 95.38 69 CYS A N 1
ATOM 568 C CA . CYS A 1 69 ? -2.488 -0.189 9.582 1.00 95.38 69 CYS A CA 1
ATOM 569 C C . CYS A 1 69 ? -3.548 0.518 10.436 1.00 95.38 69 CYS A C 1
ATOM 571 O O . CYS A 1 69 ? -4.328 1.324 9.925 1.00 95.38 69 CYS A O 1
ATOM 573 N N . ASP A 1 70 ? -3.539 0.270 11.752 1.00 94.50 70 ASP A N 1
ATOM 574 C CA . ASP A 1 70 ? -4.395 0.998 12.700 1.00 94.50 70 ASP A CA 1
ATOM 575 C C . ASP A 1 70 ? -4.095 2.512 12.656 1.00 94.50 70 ASP A C 1
ATOM 577 O O . ASP A 1 70 ? -3.004 2.941 13.058 1.00 94.50 70 ASP A O 1
ATOM 581 N N . PRO A 1 71 ? -5.056 3.356 12.229 1.00 94.50 71 PRO A N 1
ATOM 582 C CA . PRO A 1 71 ? -4.832 4.789 12.084 1.00 94.50 71 PRO A CA 1
ATOM 583 C C . PRO A 1 71 ? -4.423 5.521 13.367 1.00 94.50 71 PRO A C 1
ATOM 585 O O . PRO A 1 71 ? -3.891 6.627 13.261 1.00 94.50 71 PRO A O 1
ATOM 588 N N . ARG A 1 72 ? -4.622 4.925 14.552 1.00 91.19 72 ARG A N 1
ATOM 589 C CA . ARG A 1 72 ? -4.196 5.484 15.849 1.00 91.19 72 ARG A CA 1
ATOM 590 C C . ARG A 1 72 ? -2.690 5.406 16.070 1.00 91.19 72 ARG A C 1
ATOM 592 O O . ARG A 1 72 ? -2.139 6.270 16.742 1.00 91.19 72 ARG A O 1
ATOM 599 N N . VAL A 1 73 ? -2.035 4.381 15.525 1.00 93.69 73 VAL A N 1
ATOM 600 C CA . VAL A 1 73 ? -0.605 4.109 15.764 1.00 93.69 73 VAL A CA 1
ATOM 601 C C . VAL A 1 73 ? 0.232 4.210 14.490 1.00 93.69 73 VAL A C 1
ATOM 603 O O . VAL A 1 73 ? 1.438 4.418 14.561 1.00 93.69 73 VAL A O 1
ATOM 606 N N . THR A 1 74 ? -0.388 4.124 13.310 1.00 95.19 74 THR A N 1
ATOM 607 C CA . THR A 1 74 ? 0.305 4.138 12.012 1.00 95.19 74 THR A CA 1
ATOM 608 C C . THR A 1 74 ? 0.078 5.438 11.243 1.00 95.19 74 THR A C 1
ATOM 610 O O . THR A 1 74 ? -0.177 5.421 10.037 1.00 95.19 74 THR A O 1
ATOM 613 N N . ALA A 1 75 ? 0.143 6.584 11.926 1.00 95.25 75 ALA A N 1
ATOM 614 C CA . ALA A 1 75 ? -0.139 7.893 11.330 1.00 95.25 75 ALA A CA 1
ATOM 615 C C . ALA A 1 75 ? 0.724 8.184 10.088 1.00 95.25 75 ALA A C 1
ATOM 617 O O . ALA A 1 75 ? 0.204 8.684 9.090 1.00 95.25 75 ALA A O 1
ATOM 618 N N . THR A 1 76 ? 2.003 7.792 10.118 1.00 95.81 76 THR A N 1
ATOM 619 C CA . THR A 1 76 ? 2.949 7.970 9.007 1.00 95.81 76 THR A CA 1
ATOM 620 C C . THR A 1 76 ? 2.465 7.301 7.723 1.00 95.81 76 THR A C 1
ATOM 622 O O . THR A 1 76 ? 2.453 7.946 6.684 1.00 95.81 76 THR A O 1
ATOM 625 N N . PHE A 1 77 ? 1.973 6.058 7.790 1.00 97.69 77 PHE A N 1
ATOM 626 C CA . PHE A 1 77 ? 1.440 5.349 6.618 1.00 97.69 77 PHE A CA 1
ATOM 627 C C . PHE A 1 77 ? 0.289 6.126 5.959 1.00 97.69 77 PHE A C 1
ATOM 629 O O . PHE A 1 77 ? 0.292 6.353 4.750 1.00 97.69 77 PHE A O 1
ATOM 636 N N . TRP A 1 78 ? -0.676 6.585 6.762 1.00 97.88 78 TRP A N 1
ATOM 637 C CA . TRP A 1 78 ? -1.834 7.329 6.261 1.00 97.88 78 TRP A CA 1
ATOM 638 C C . TRP A 1 78 ? -1.452 8.694 5.689 1.00 97.88 78 TRP A C 1
ATOM 640 O O . TRP A 1 78 ? -2.086 9.160 4.743 1.00 97.88 78 TRP A O 1
ATOM 650 N N . GLN A 1 79 ? -0.426 9.333 6.252 1.00 97.75 79 GLN A N 1
ATOM 651 C CA . GLN A 1 79 ? 0.113 10.581 5.727 1.00 97.75 79 GLN A CA 1
ATOM 652 C C . GLN A 1 79 ? 0.813 10.355 4.379 1.00 97.75 79 GLN A C 1
ATOM 654 O O . GLN A 1 79 ? 0.521 11.070 3.423 1.00 97.75 79 GLN A O 1
ATOM 659 N N . THR A 1 80 ? 1.637 9.311 4.257 1.00 97.94 80 THR A N 1
ATOM 660 C CA . THR A 1 80 ? 2.295 8.944 2.994 1.00 97.94 80 THR A CA 1
ATOM 661 C C . THR A 1 80 ? 1.284 8.593 1.900 1.00 97.94 80 THR A C 1
ATOM 663 O O . THR A 1 80 ? 1.418 9.064 0.771 1.00 97.94 80 THR A O 1
ATOM 666 N N . TRP A 1 81 ? 0.224 7.839 2.217 1.00 98.44 81 TRP A N 1
ATOM 667 C CA . TRP A 1 81 ? -0.835 7.548 1.243 1.00 98.44 81 TRP A CA 1
ATOM 668 C C . TRP A 1 81 ? -1.593 8.821 0.832 1.00 98.44 81 TRP A C 1
ATOM 670 O O . TRP A 1 81 ? -1.846 9.048 -0.350 1.00 98.44 81 TRP A O 1
ATOM 680 N N . LYS A 1 82 ? -1.887 9.722 1.775 1.00 98.19 82 LYS A N 1
ATOM 681 C CA . LYS A 1 82 ? -2.492 11.020 1.445 1.00 98.19 82 LYS A CA 1
ATOM 682 C C . LYS A 1 82 ? -1.615 11.830 0.483 1.00 98.19 82 LYS A C 1
ATOM 684 O O . LYS A 1 82 ? -2.132 12.382 -0.482 1.00 98.19 82 LYS A O 1
ATOM 689 N N . GLU A 1 83 ? -0.308 11.891 0.716 1.00 98.12 83 GLU A N 1
ATOM 690 C CA . GLU A 1 83 ? 0.643 12.573 -0.174 1.00 98.12 83 GLU A CA 1
ATOM 691 C C . GLU A 1 83 ? 0.749 11.912 -1.549 1.00 98.12 83 GLU A C 1
ATOM 693 O O . GLU A 1 83 ? 0.954 12.598 -2.550 1.00 98.12 83 GLU A O 1
ATOM 698 N N . PHE A 1 84 ? 0.597 10.590 -1.619 1.00 98.44 84 PHE A N 1
ATOM 699 C CA . PHE A 1 84 ? 0.487 9.873 -2.884 1.00 98.44 84 PHE A CA 1
ATOM 700 C C . PHE A 1 84 ? -0.766 10.299 -3.665 1.00 98.44 84 PHE A C 1
ATOM 702 O O . PHE A 1 84 ? -0.643 10.671 -4.831 1.00 98.44 84 PHE A O 1
ATOM 709 N N . GLU A 1 85 ? -1.945 10.333 -3.036 1.00 98.25 85 GLU A N 1
ATOM 710 C CA . GLU A 1 85 ? -3.180 10.740 -3.725 1.00 98.25 85 GLU A CA 1
ATOM 711 C C . GLU A 1 85 ? -3.186 12.229 -4.100 1.00 98.25 85 GLU A C 1
ATOM 713 O O . GLU A 1 85 ? -3.736 12.590 -5.132 1.00 98.25 85 GLU A O 1
ATOM 718 N N . ILE A 1 86 ? -2.525 13.097 -3.327 1.00 97.50 86 ILE A N 1
ATOM 719 C CA . ILE A 1 86 ? -2.339 14.508 -3.711 1.00 97.50 86 ILE A CA 1
ATOM 720 C C . ILE A 1 86 ? -1.481 14.629 -4.978 1.00 97.50 86 ILE A C 1
ATOM 722 O O . ILE A 1 86 ? -1.742 15.490 -5.813 1.00 97.50 86 ILE A O 1
ATOM 726 N N . ARG A 1 87 ? -0.446 13.791 -5.121 1.00 97.25 87 ARG A N 1
ATOM 727 C CA . ARG A 1 87 ? 0.481 13.852 -6.262 1.00 97.25 87 ARG A CA 1
ATOM 728 C C . ARG A 1 87 ? -0.050 13.173 -7.522 1.00 97.25 87 ARG A C 1
ATOM 730 O O . ARG A 1 87 ? 0.254 13.633 -8.617 1.00 97.25 87 ARG A O 1
ATOM 737 N N . HIS A 1 88 ? -0.779 12.071 -7.372 1.00 97.44 88 HIS A N 1
ATOM 738 C CA . HIS A 1 88 ? -1.126 11.176 -8.484 1.00 97.44 88 HIS A CA 1
ATOM 739 C C . HIS A 1 88 ? -2.628 10.910 -8.627 1.00 97.44 88 HIS A C 1
ATOM 741 O O . HIS A 1 88 ? -3.045 10.229 -9.563 1.00 97.44 88 HIS A O 1
ATOM 747 N N . GLY A 1 89 ? -3.431 11.376 -7.677 1.00 96.00 89 GLY A N 1
ATOM 748 C CA . GLY A 1 89 ? -4.867 11.160 -7.627 1.00 96.00 89 GLY A CA 1
ATOM 749 C C . GLY A 1 89 ? -5.659 12.439 -7.865 1.00 96.00 89 GLY A C 1
ATOM 750 O O . GLY A 1 89 ? -5.197 13.397 -8.484 1.00 96.00 89 GLY A O 1
ATOM 751 N N . ASN A 1 90 ? -6.892 12.429 -7.376 1.00 96.56 90 ASN A N 1
ATOM 752 C CA . ASN A 1 90 ? -7.820 13.547 -7.445 1.00 96.56 90 ASN A CA 1
ATOM 753 C C . ASN A 1 90 ? -8.678 13.588 -6.172 1.00 96.56 90 ASN A C 1
ATOM 755 O O . ASN A 1 90 ? -8.458 12.841 -5.216 1.00 96.56 90 ASN A O 1
ATOM 759 N N . GLU A 1 91 ? -9.665 14.478 -6.137 1.00 97.06 91 GLU A N 1
ATOM 760 C CA . GLU A 1 91 ? -10.516 14.627 -4.959 1.00 97.06 91 GLU A CA 1
ATOM 761 C C . GLU A 1 91 ? -11.278 13.338 -4.607 1.00 97.06 91 GLU A C 1
ATOM 763 O O . GLU A 1 91 ? -11.416 13.007 -3.428 1.00 97.06 91 GLU A O 1
ATOM 768 N N . ASP A 1 92 ? -11.712 12.568 -5.605 1.00 97.81 92 ASP A N 1
ATOM 769 C CA . ASP A 1 92 ? -12.445 11.321 -5.388 1.00 97.81 92 ASP A CA 1
ATOM 770 C C . ASP A 1 92 ? -11.552 10.231 -4.800 1.00 97.81 92 ASP A C 1
ATOM 772 O O . ASP A 1 92 ? -11.954 9.554 -3.851 1.00 97.81 92 ASP A O 1
ATOM 776 N N . THR A 1 93 ? -10.312 10.098 -5.280 1.00 97.62 93 THR A N 1
ATOM 777 C CA . THR A 1 93 ? -9.377 9.109 -4.722 1.00 97.62 93 THR A CA 1
ATOM 778 C C . THR A 1 93 ? -8.965 9.461 -3.292 1.00 97.62 93 THR A C 1
ATOM 780 O O . THR A 1 93 ? -8.861 8.577 -2.439 1.00 97.62 93 THR A O 1
ATOM 783 N N . ILE A 1 94 ? -8.829 10.754 -2.974 1.00 98.00 94 ILE A N 1
ATOM 784 C CA . ILE A 1 94 ? -8.601 11.221 -1.598 1.00 98.00 94 ILE A CA 1
ATOM 785 C C . ILE A 1 94 ? -9.810 10.906 -0.709 1.00 98.00 94 ILE A C 1
ATOM 787 O O . ILE A 1 94 ? -9.638 10.415 0.414 1.00 98.00 94 ILE A O 1
ATOM 791 N N . ARG A 1 95 ? -11.036 11.177 -1.178 1.00 98.06 95 ARG A N 1
ATOM 792 C CA . ARG A 1 95 ? -12.266 10.854 -0.433 1.00 98.06 95 ARG A CA 1
ATOM 793 C C . ARG A 1 95 ? -12.367 9.359 -0.157 1.00 98.06 95 ARG A C 1
ATOM 795 O O . ARG A 1 95 ? -12.717 8.986 0.967 1.00 98.06 95 ARG A O 1
ATOM 802 N N . GLU A 1 96 ? -12.025 8.525 -1.135 1.00 98.19 96 GLU A N 1
ATOM 803 C CA . GLU A 1 96 ? -12.034 7.074 -0.977 1.00 98.19 96 GLU A CA 1
ATOM 804 C C . GLU A 1 96 ? -10.997 6.610 0.051 1.00 98.19 96 GLU A C 1
ATOM 806 O O . GLU A 1 96 ? -11.341 5.879 0.980 1.00 98.19 96 GLU A O 1
ATOM 811 N N . MET A 1 97 ? -9.765 7.121 -0.007 1.00 98.06 97 MET A N 1
ATOM 812 C CA . MET A 1 97 ? -8.747 6.835 1.011 1.00 98.06 97 MET A CA 1
ATOM 813 C C . MET A 1 97 ? -9.232 7.210 2.421 1.00 98.06 97 MET A C 1
ATOM 815 O O . MET A 1 97 ? -9.104 6.424 3.364 1.00 98.06 97 MET A O 1
ATOM 819 N N . LEU A 1 98 ? -9.869 8.376 2.586 1.00 97.94 98 LEU A N 1
ATOM 820 C CA . LEU A 1 98 ? -10.432 8.789 3.875 1.00 97.94 98 LEU A CA 1
ATOM 821 C C . LEU A 1 98 ? -11.587 7.885 4.333 1.00 97.94 98 LEU A C 1
ATOM 823 O O . LEU A 1 98 ? -11.751 7.669 5.539 1.00 97.94 98 LEU A O 1
ATOM 827 N N . ARG A 1 99 ? -12.394 7.356 3.404 1.00 98.25 99 ARG A N 1
ATOM 828 C CA . ARG A 1 99 ? -13.449 6.376 3.702 1.00 98.25 99 ARG A CA 1
ATOM 829 C C . ARG A 1 99 ? -12.844 5.076 4.224 1.00 98.25 99 ARG A C 1
ATOM 831 O O . ARG A 1 99 ? -13.273 4.604 5.278 1.00 98.25 99 ARG A O 1
ATOM 838 N N . ILE A 1 100 ? -11.816 4.560 3.551 1.00 98.19 100 ILE A N 1
ATOM 839 C CA . ILE A 1 100 ? -11.077 3.365 3.974 1.00 98.19 100 ILE A CA 1
ATOM 840 C C . ILE A 1 100 ? -10.468 3.592 5.362 1.00 98.19 100 ILE A C 1
ATOM 842 O O . ILE A 1 100 ? -10.695 2.784 6.261 1.00 98.19 100 ILE A O 1
ATOM 846 N N . LYS A 1 101 ? -9.811 4.735 5.598 1.00 97.56 101 LYS A N 1
ATOM 847 C CA . LYS A 1 101 ? -9.248 5.098 6.912 1.00 97.56 101 LYS A CA 1
ATOM 848 C C . LYS A 1 101 ? -10.275 5.025 8.039 1.00 97.56 101 LYS A C 1
ATOM 850 O O . LYS A 1 101 ? -9.999 4.444 9.088 1.00 97.56 101 LYS A O 1
ATOM 855 N N . ARG A 1 102 ? -11.465 5.601 7.835 1.00 97.44 102 ARG A N 1
ATOM 856 C CA . ARG A 1 102 ? -12.553 5.553 8.828 1.00 97.44 102 ARG A CA 1
ATOM 857 C C . ARG A 1 102 ? -13.063 4.131 9.052 1.00 97.44 102 ARG A C 1
ATOM 859 O O . ARG A 1 102 ? -13.308 3.762 10.197 1.00 97.44 102 ARG A O 1
ATOM 866 N N . SER A 1 103 ? -13.192 3.341 7.986 1.00 96.88 103 SER A N 1
ATOM 867 C CA . SER A 1 103 ? -13.611 1.939 8.077 1.00 96.88 103 SER A CA 1
ATOM 868 C C . SER A 1 103 ? -12.621 1.112 8.898 1.00 96.88 103 SER A C 1
ATOM 870 O O . SER A 1 103 ? -13.021 0.425 9.832 1.00 96.88 103 SER A O 1
ATOM 872 N N . VAL A 1 104 ? -11.324 1.226 8.602 1.00 96.44 104 VAL A N 1
ATOM 873 C CA . VAL A 1 104 ? -10.261 0.519 9.331 1.00 96.44 104 VAL A CA 1
ATOM 874 C C . VAL A 1 104 ? -10.240 0.949 10.801 1.00 96.44 104 VAL A C 1
ATOM 876 O O . VAL A 1 104 ? -10.217 0.100 11.690 1.00 96.44 104 VAL A O 1
ATOM 879 N N . GLN A 1 105 ? -10.339 2.255 11.080 1.00 95.31 105 GLN A N 1
ATOM 880 C CA . GLN A 1 105 ? -10.411 2.766 12.452 1.00 95.31 105 GLN A CA 1
ATOM 881 C C . GLN A 1 105 ? -11.566 2.142 13.248 1.00 95.31 105 GLN A C 1
ATOM 883 O O . GLN A 1 105 ? -11.390 1.781 14.414 1.00 95.31 105 GLN A O 1
ATOM 888 N N . ALA A 1 106 ? -12.746 2.032 12.631 1.00 94.25 106 ALA A N 1
ATOM 889 C CA . ALA A 1 106 ? -13.915 1.432 13.258 1.00 94.25 106 ALA A CA 1
ATOM 890 C C . ALA A 1 106 ? -13.689 -0.058 13.559 1.00 94.25 106 ALA A C 1
ATOM 892 O O . ALA A 1 106 ? -13.990 -0.497 14.668 1.00 94.25 106 ALA A O 1
ATOM 893 N N . THR A 1 107 ? -13.093 -0.812 12.628 1.00 93.69 107 THR A N 1
ATOM 894 C CA . THR A 1 107 ? -12.755 -2.229 12.831 1.00 93.69 107 THR A CA 1
ATOM 895 C C . THR A 1 107 ? -11.833 -2.424 14.038 1.00 93.69 107 THR A C 1
ATOM 897 O O . THR A 1 107 ? -12.149 -3.227 14.917 1.00 93.69 107 THR A O 1
ATOM 900 N N . TYR A 1 108 ? -10.751 -1.646 14.153 1.00 91.62 108 TYR A N 1
ATOM 901 C CA . TYR A 1 108 ? -9.843 -1.732 15.306 1.00 91.62 108 TYR A CA 1
ATOM 902 C C . TYR A 1 108 ? -10.511 -1.319 16.624 1.00 91.62 108 TYR A C 1
ATOM 904 O O . TYR A 1 108 ? -10.284 -1.948 17.658 1.00 91.62 108 TYR A O 1
ATOM 912 N N . ASN A 1 109 ? -11.368 -0.294 16.611 1.00 89.50 109 ASN A N 1
ATOM 913 C CA . ASN A 1 109 ? -12.110 0.113 17.806 1.00 89.50 109 ASN A CA 1
ATOM 914 C C . ASN A 1 109 ? -13.056 -0.998 18.287 1.00 89.50 109 ASN A C 1
ATOM 916 O O . ASN A 1 109 ? -13.096 -1.295 19.480 1.00 89.50 109 ASN A O 1
ATOM 920 N N . THR A 1 110 ? -13.775 -1.652 17.371 1.00 88.88 110 THR A N 1
ATOM 921 C CA . THR A 1 110 ? -14.663 -2.772 17.710 1.00 88.88 110 THR A CA 1
ATOM 922 C C . THR A 1 110 ? -13.885 -3.969 18.253 1.00 88.88 110 THR A C 1
ATOM 924 O O . THR A 1 110 ? -14.303 -4.549 19.254 1.00 88.88 110 THR A O 1
ATOM 927 N N . GLN A 1 111 ? -12.737 -4.312 17.660 1.00 81.56 111 GLN A N 1
ATOM 928 C CA . GLN A 1 111 ? -11.877 -5.395 18.157 1.00 81.56 111 GLN A CA 1
ATOM 929 C C . GLN A 1 111 ? -11.402 -5.128 19.592 1.00 81.56 111 GLN A C 1
ATOM 931 O O . GLN A 1 111 ? -11.553 -5.988 20.460 1.00 81.56 111 GLN A O 1
ATOM 936 N N . VAL A 1 112 ? -10.914 -3.913 19.874 1.00 79.38 112 VAL A N 1
ATOM 937 C CA . VAL A 1 112 ? -10.477 -3.512 21.223 1.00 79.38 112 VAL A CA 1
ATOM 938 C C . VAL A 1 112 ? -11.631 -3.563 22.228 1.00 79.38 112 VAL A C 1
ATOM 940 O O . VAL A 1 112 ? -11.469 -4.103 23.326 1.00 79.38 112 VAL A O 1
ATOM 943 N N . ASN A 1 113 ? -12.811 -3.055 21.862 1.00 78.56 113 ASN A N 1
ATOM 944 C CA . ASN A 1 113 ? -13.991 -3.077 22.732 1.00 78.56 113 ASN A CA 1
ATOM 945 C C . ASN A 1 113 ? -14.441 -4.513 23.047 1.00 78.56 113 ASN A C 1
ATOM 947 O O . ASN A 1 113 ? -14.798 -4.824 24.188 1.00 78.56 113 ASN A O 1
ATOM 951 N N . PHE A 1 114 ? -14.395 -5.401 22.052 1.00 81.44 114 PHE A N 1
ATOM 952 C CA . PHE A 1 114 ? -14.758 -6.805 22.210 1.00 81.44 114 PHE A CA 1
ATOM 953 C C . PHE A 1 114 ? -13.777 -7.547 23.123 1.00 81.44 114 PHE A C 1
ATOM 955 O O . PHE A 1 114 ? -14.210 -8.191 24.079 1.00 81.44 114 PHE A O 1
ATOM 962 N N . MET A 1 115 ? -12.467 -7.392 22.895 1.00 80.88 115 MET A N 1
ATOM 963 C CA . MET A 1 115 ? -11.423 -7.960 23.757 1.00 80.88 115 MET A CA 1
ATOM 964 C C . MET A 1 115 ? -11.562 -7.475 25.204 1.00 80.88 115 MET A C 1
ATOM 966 O O . MET A 1 115 ? -11.542 -8.282 26.130 1.00 80.88 115 MET A O 1
ATOM 970 N N . SER A 1 116 ? -11.783 -6.172 25.403 1.00 79.69 116 SER A N 1
ATOM 971 C CA . SER A 1 116 ? -11.979 -5.589 26.738 1.00 79.69 116 SER A CA 1
ATOM 972 C C . SER A 1 116 ? -13.197 -6.194 27.443 1.00 79.69 116 SER A C 1
ATOM 974 O O . SER A 1 116 ? -13.132 -6.560 28.615 1.00 79.69 116 SER A O 1
ATOM 976 N N . SER A 1 117 ? -14.297 -6.378 26.708 1.00 80.75 117 SER A N 1
ATOM 977 C CA . SER A 1 117 ? -15.523 -6.991 27.232 1.00 80.75 117 SER A CA 1
ATOM 978 C C . SER A 1 117 ? -15.333 -8.464 27.606 1.00 80.75 117 SER A C 1
ATOM 980 O O . SER A 1 117 ? -15.871 -8.915 28.616 1.00 80.75 117 SER A O 1
ATOM 982 N N . GLN A 1 118 ? -14.569 -9.225 26.815 1.00 81.75 118 GLN A N 1
ATOM 983 C CA . GLN A 1 118 ? -14.241 -10.618 27.131 1.00 81.75 118 GLN A CA 1
ATOM 984 C C . GLN A 1 118 ? -13.344 -10.731 28.365 1.00 81.75 118 GLN A C 1
ATOM 986 O O . GLN A 1 118 ? -13.618 -11.555 29.235 1.00 81.75 118 GLN A O 1
ATOM 991 N N . MET A 1 119 ? -12.327 -9.874 28.477 1.00 78.94 119 MET A N 1
ATOM 992 C CA . MET A 1 119 ? -11.441 -9.834 29.643 1.00 78.94 119 MET A CA 1
ATOM 993 C C . MET A 1 119 ? -12.215 -9.526 30.929 1.00 78.94 119 MET A C 1
ATOM 995 O O . MET A 1 119 ? -12.050 -10.226 31.922 1.00 78.94 119 MET A O 1
ATOM 999 N N . LEU A 1 120 ? -13.127 -8.547 30.906 1.00 77.12 120 LEU A N 1
ATOM 1000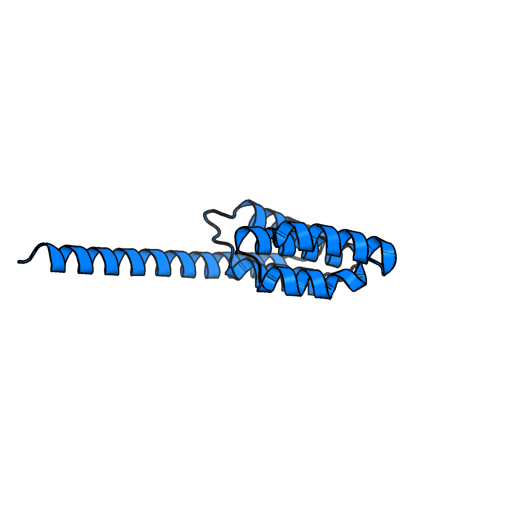 C CA . LEU A 1 120 ? -13.983 -8.229 32.057 1.00 77.12 120 LEU A CA 1
ATOM 1001 C C . LEU A 1 120 ? -14.885 -9.409 32.469 1.00 77.12 120 LEU A C 1
ATOM 1003 O O . LEU A 1 120 ? -15.061 -9.668 33.662 1.00 77.12 120 LEU A O 1
ATOM 1007 N N . LYS A 1 121 ? -15.430 -10.158 31.500 1.00 76.88 121 LYS A N 1
ATOM 1008 C CA . LYS A 1 121 ? -16.210 -11.382 31.769 1.00 76.88 121 LYS A CA 1
ATOM 1009 C C . LYS A 1 121 ? -15.353 -12.501 32.369 1.00 76.88 121 LYS A C 1
ATOM 1011 O O . LYS A 1 121 ? -15.792 -13.164 33.302 1.00 76.88 121 LYS A O 1
ATOM 1016 N N . ALA A 1 122 ? -14.130 -12.692 31.877 1.00 74.50 122 ALA A N 1
ATOM 1017 C CA . ALA A 1 122 ? -13.211 -13.690 32.420 1.00 74.50 122 ALA A CA 1
ATOM 1018 C C . ALA A 1 122 ? -12.829 -13.370 33.877 1.00 74.50 122 ALA A C 1
ATOM 1020 O O . ALA A 1 122 ? -12.935 -14.239 34.740 1.00 74.50 122 ALA A O 1
ATOM 1021 N N . THR A 1 123 ? -12.488 -12.114 34.180 1.00 72.69 123 THR A N 1
ATOM 1022 C CA . THR A 1 123 ? -12.125 -11.680 35.542 1.00 72.69 123 THR A CA 1
ATOM 1023 C C . THR A 1 123 ? -13.288 -11.794 36.531 1.00 72.69 123 THR A C 1
ATOM 1025 O O . THR A 1 123 ? -13.105 -12.200 37.677 1.00 72.69 123 THR A O 1
ATOM 1028 N N . THR A 1 124 ? -14.511 -11.471 36.107 1.00 67.75 124 THR A N 1
ATOM 1029 C CA . THR A 1 124 ? -15.698 -11.625 36.969 1.00 67.75 124 THR A CA 1
ATOM 1030 C C . THR A 1 124 ? -16.028 -13.092 37.248 1.00 67.75 124 THR A C 1
ATOM 1032 O O . THR A 1 124 ? -16.467 -13.405 38.350 1.00 67.75 124 THR A O 1
ATOM 1035 N N . SER A 1 125 ? -15.751 -14.003 36.309 1.00 61.47 125 SER A N 1
ATOM 1036 C CA . SER A 1 125 ? -15.919 -15.446 36.530 1.00 61.47 125 SER A CA 1
ATOM 1037 C C . SER A 1 125 ? -14.858 -16.067 37.448 1.00 61.47 125 SER A C 1
ATOM 1039 O O . SER A 1 125 ? -15.170 -16.999 38.181 1.00 61.47 125 SER A O 1
ATOM 1041 N N . SER A 1 126 ? -13.626 -15.545 37.461 1.00 60.12 126 SER A N 1
ATOM 1042 C CA . SER A 1 126 ? -12.533 -16.069 38.294 1.00 60.12 126 SER A CA 1
ATOM 1043 C C . SER A 1 126 ? -12.519 -15.540 39.732 1.00 60.12 126 SER A C 1
ATOM 1045 O O . SER A 1 126 ? -11.886 -16.148 40.586 1.00 60.12 126 SER A O 1
ATOM 1047 N N . THR A 1 127 ? -13.224 -14.443 40.022 1.00 58.94 127 THR A N 1
ATOM 1048 C CA . THR A 1 127 ? -13.314 -13.862 41.380 1.00 58.94 127 THR A CA 1
ATOM 1049 C C . THR A 1 127 ? -14.554 -14.363 42.152 1.00 58.94 127 THR A C 1
ATOM 1051 O O . THR A 1 127 ? -14.852 -13.870 43.235 1.00 58.94 127 THR A O 1
ATOM 1054 N N . GLY A 1 128 ? -15.310 -15.310 41.580 1.00 55.56 128 GLY A N 1
ATOM 1055 C CA . GLY A 1 128 ? -16.609 -15.788 42.078 1.00 55.56 128 GLY A CA 1
ATOM 1056 C C . GLY A 1 128 ? -16.627 -17.166 42.761 1.00 55.56 128 GLY A C 1
ATOM 1057 O O . GLY A 1 128 ? -17.716 -17.705 42.948 1.00 55.56 128 GLY A O 1
ATOM 1058 N N . THR A 1 129 ? -15.477 -17.739 43.125 1.00 46.31 129 THR A N 1
ATOM 1059 C CA . THR A 1 129 ? -15.345 -18.995 43.904 1.00 46.31 129 THR A CA 1
ATOM 1060 C C . THR A 1 129 ? -14.434 -18.784 45.092 1.00 46.31 129 THR A C 1
ATOM 1062 O O . THR A 1 129 ? -14.788 -19.266 46.188 1.00 46.31 129 THR A O 1
#

Radius of gyration: 18.72 Å; chains: 1; bounding box: 37×34×58 Å